Protein AF-A0A849RHA5-F1 (afdb_monomer_lite)

Secondary structure (DSSP, 8-state):
--HHHHHHHHT--TTS-GGGG--HHHHHHHHHHHHHHHHHHHHTT--SHHHHHHHHHHHHHHHHHHHHHHHSS-GGGSPPPPPHHHHHHHHHHHHHHHHHHHS-------------

Radius of gyration: 25.56 Å; chains: 1; bounding box: 76×35×69 Å

Foldseek 3Di:
DDLVVLCVVLVHDPVDRQVQFADPVLVVLVVQLVVVLVVVCVVVVQDDDVSSVVSSVVSNVVSQVVCCVPVVAGSSRDHTHDGNVVVVVVVVVVVVVVVVVVPPDDPPPPPDDDDD

pLDDT: mean 84.99, std 14.3, range [38.03, 96.81]

Sequence (116 aa):
MSLKSLQDYKGANSSKTLYDFMGITELAANTFRVTQTAERMKKNDVKGINQSATTAKEVGKEVRDIMLRSSGVAPEDLPLEGDISSVKKLIKSANKEMKKLDSPKKKISKSKKSEL

Structure (mmCIF, N/CA/C/O backbone):
data_AF-A0A849RHA5-F1
#
_entry.id   AF-A0A849RHA5-F1
#
loop_
_atom_site.group_PDB
_atom_site.id
_atom_site.type_symbol
_atom_site.label_atom_id
_atom_site.label_alt_id
_atom_site.label_comp_id
_atom_site.label_asym_id
_atom_site.label_e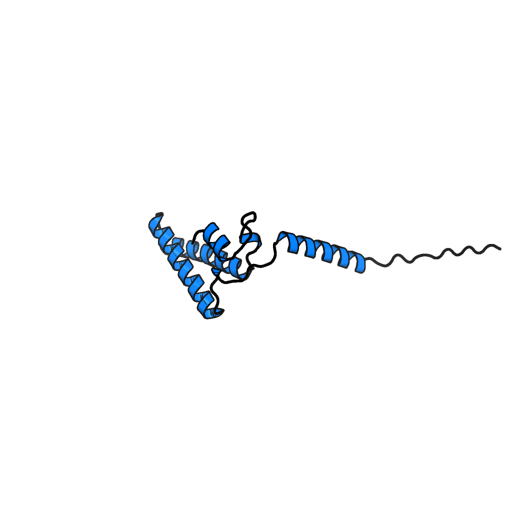ntity_id
_atom_site.label_seq_id
_atom_site.pdbx_PDB_ins_code
_atom_site.Cartn_x
_atom_site.Cartn_y
_atom_site.Cartn_z
_atom_site.occupancy
_atom_site.B_iso_or_equiv
_atom_site.auth_seq_id
_atom_site.auth_comp_id
_atom_site.auth_asym_id
_atom_site.auth_atom_id
_atom_site.pdbx_PDB_model_num
ATOM 1 N N . MET A 1 1 ? -6.457 -12.038 3.087 1.00 72.19 1 MET A N 1
ATOM 2 C CA . MET A 1 1 ? -5.491 -12.924 2.407 1.00 72.19 1 MET A CA 1
ATOM 3 C C . MET A 1 1 ? -4.117 -12.675 3.015 1.00 72.19 1 MET A C 1
ATOM 5 O O . MET A 1 1 ? -3.837 -11.524 3.332 1.00 72.19 1 MET A O 1
ATOM 9 N N . SER A 1 2 ? -3.308 -13.711 3.259 1.00 83.69 2 SER A N 1
ATOM 10 C CA . SER A 1 2 ? -1.920 -13.517 3.714 1.00 83.69 2 SER A CA 1
ATOM 11 C C . SER A 1 2 ? -1.030 -13.086 2.540 1.00 83.69 2 SER A C 1
ATOM 13 O O . SER A 1 2 ? -1.404 -13.311 1.390 1.00 83.69 2 SER A O 1
ATOM 15 N N . LEU A 1 3 ? 0.144 -12.501 2.810 1.00 82.50 3 LEU A N 1
ATOM 16 C CA . LEU A 1 3 ? 1.093 -12.114 1.754 1.00 82.50 3 LEU A CA 1
ATOM 17 C C . LEU A 1 3 ? 1.516 -13.334 0.923 1.00 82.50 3 LEU A C 1
ATOM 19 O O . LEU A 1 3 ? 1.489 -13.278 -0.299 1.00 82.50 3 LEU A O 1
ATOM 23 N N . LYS A 1 4 ? 1.801 -14.465 1.581 1.00 83.56 4 LYS A N 1
ATOM 24 C CA . LYS A 1 4 ? 2.162 -15.718 0.907 1.00 83.56 4 LYS A CA 1
ATOM 25 C C . LYS A 1 4 ? 1.029 -16.232 0.015 1.00 83.56 4 LYS A C 1
ATOM 27 O O . LYS A 1 4 ? 1.255 -16.531 -1.145 1.00 83.56 4 LYS A O 1
ATOM 32 N N . SER A 1 5 ? -0.207 -16.211 0.515 1.00 85.94 5 SER A N 1
ATOM 33 C CA . SER A 1 5 ? -1.378 -16.591 -0.285 1.00 85.94 5 SER A CA 1
ATOM 34 C C . SER A 1 5 ? -1.580 -15.674 -1.497 1.00 85.94 5 SER A C 1
ATOM 36 O O . SER A 1 5 ? -1.977 -16.147 -2.553 1.00 85.94 5 SER A O 1
ATOM 38 N N . LEU A 1 6 ? -1.314 -14.370 -1.359 1.00 84.62 6 LEU A N 1
ATOM 39 C CA . LEU A 1 6 ? -1.392 -13.421 -2.474 1.00 84.62 6 LEU A CA 1
ATOM 40 C C . LEU A 1 6 ? -0.277 -13.665 -3.501 1.00 84.62 6 LEU A C 1
ATOM 42 O O . LEU A 1 6 ? -0.508 -13.553 -4.700 1.00 84.62 6 LEU A O 1
ATOM 46 N N . GLN A 1 7 ? 0.918 -14.020 -3.031 1.00 84.94 7 GLN A N 1
ATOM 47 C CA . GLN A 1 7 ? 2.051 -14.381 -3.878 1.00 84.94 7 GLN A CA 1
ATOM 48 C C . GLN A 1 7 ? 1.745 -15.627 -4.717 1.00 84.94 7 GLN A C 1
ATOM 50 O O . GLN A 1 7 ? 1.978 -15.610 -5.924 1.00 84.94 7 GLN A O 1
ATOM 55 N N . ASP A 1 8 ? 1.156 -16.651 -4.093 1.00 85.31 8 ASP A N 1
ATOM 56 C CA . ASP A 1 8 ? 0.725 -17.879 -4.767 1.00 85.31 8 ASP A CA 1
ATOM 57 C C . ASP A 1 8 ? -0.405 -17.595 -5.771 1.00 85.31 8 ASP A C 1
ATOM 59 O O . ASP A 1 8 ? -0.357 -18.063 -6.906 1.00 85.31 8 ASP A O 1
ATOM 63 N 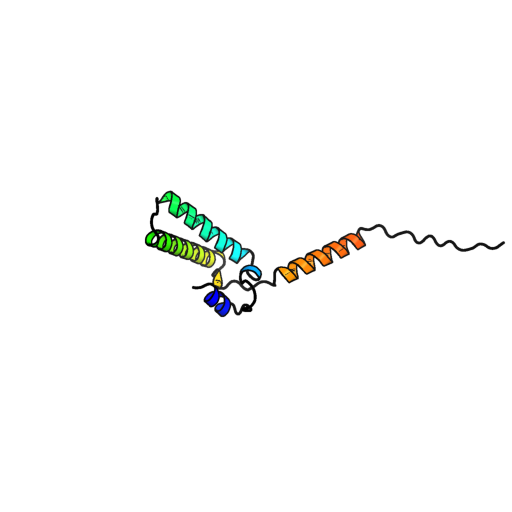N . TYR A 1 9 ? -1.384 -16.766 -5.391 1.00 85.50 9 TYR A N 1
ATOM 64 C CA . TYR A 1 9 ? -2.490 -16.358 -6.266 1.00 85.50 9 TYR A CA 1
ATOM 65 C C . TYR A 1 9 ? -2.009 -15.613 -7.517 1.00 85.50 9 TYR A C 1
ATOM 67 O O . TYR A 1 9 ? -2.475 -15.891 -8.618 1.00 85.50 9 TYR A O 1
ATOM 75 N N . LYS A 1 10 ? -1.045 -14.697 -7.363 1.00 83.50 10 LYS A N 1
ATOM 76 C CA . LYS A 1 10 ? -0.470 -13.938 -8.483 1.00 83.50 10 LYS A CA 1
ATOM 77 C C . LYS A 1 10 ? 0.580 -14.725 -9.282 1.00 83.50 10 LYS A C 1
ATOM 79 O O . LYS A 1 10 ? 1.053 -14.228 -10.300 1.00 83.50 10 LYS A O 1
ATOM 84 N N . GLY A 1 11 ? 0.983 -15.918 -8.834 1.00 81.56 11 GLY A N 1
ATOM 85 C CA . GLY A 1 11 ? 2.037 -16.709 -9.479 1.00 81.56 11 GLY A CA 1
ATOM 86 C C . GLY A 1 11 ? 3.430 -16.064 -9.412 1.00 81.56 11 GLY A C 1
ATOM 87 O O . GLY A 1 11 ? 4.275 -16.317 -10.271 1.00 81.56 11 GLY A O 1
ATOM 88 N N . ALA A 1 12 ? 3.684 -15.208 -8.416 1.00 78.62 12 ALA A N 1
ATOM 89 C CA . ALA A 1 12 ? 4.976 -14.547 -8.242 1.00 78.62 12 ALA A CA 1
ATOM 90 C C . ALA A 1 12 ? 6.022 -15.512 -7.656 1.00 78.62 12 ALA A C 1
ATOM 92 O O . ALA A 1 12 ? 5.730 -16.312 -6.769 1.00 78.62 12 ALA A O 1
ATOM 93 N N . ASN A 1 13 ? 7.277 -15.404 -8.105 1.00 75.75 13 ASN A N 1
ATOM 94 C CA . ASN A 1 13 ? 8.368 -16.249 -7.614 1.00 75.75 13 ASN A CA 1
ATOM 95 C C . ASN A 1 13 ? 8.551 -16.089 -6.090 1.00 75.75 13 ASN A C 1
ATOM 97 O O . ASN A 1 13 ? 8.771 -14.980 -5.599 1.00 75.75 13 ASN A O 1
ATOM 101 N N . SER A 1 14 ? 8.500 -17.205 -5.355 1.00 65.69 14 SER A N 1
ATOM 102 C CA . SER A 1 14 ? 8.541 -17.267 -3.887 1.00 65.69 14 SER A CA 1
ATOM 103 C C . SER A 1 14 ? 9.822 -16.717 -3.250 1.00 65.69 14 SER A C 1
ATOM 105 O O . SER A 1 14 ? 9.822 -16.393 -2.065 1.00 65.69 14 SER A O 1
ATOM 107 N N . SER A 1 15 ? 10.924 -16.636 -4.002 1.00 71.19 15 SER A N 1
ATOM 108 C CA . SER A 1 15 ? 12.238 -16.241 -3.470 1.00 71.19 15 SER A CA 1
ATOM 109 C C . SER A 1 15 ? 12.462 -14.728 -3.394 1.00 71.19 15 SER A C 1
ATOM 111 O O . SER A 1 15 ? 13.488 -14.297 -2.870 1.00 71.19 15 SER A O 1
ATOM 113 N N . LYS A 1 16 ? 11.548 -13.918 -3.936 1.00 75.62 16 LYS A N 1
ATOM 114 C CA . LYS A 1 16 ? 11.658 -12.454 -3.972 1.00 75.62 16 LYS A CA 1
ATOM 115 C C . LYS A 1 16 ? 10.434 -11.799 -3.336 1.00 75.62 16 LYS A C 1
ATOM 117 O O . LYS A 1 16 ? 9.370 -12.408 -3.232 1.00 75.62 16 LYS A O 1
ATOM 122 N N . THR A 1 17 ? 10.599 -10.559 -2.887 1.00 83.38 17 THR A N 1
ATOM 123 C CA . THR A 1 17 ? 9.530 -9.799 -2.235 1.00 83.38 17 THR A CA 1
ATOM 124 C C . THR A 1 17 ? 8.450 -9.457 -3.256 1.00 83.38 17 THR A C 1
ATOM 126 O O . THR A 1 17 ? 8.751 -8.869 -4.287 1.00 83.38 17 THR A O 1
ATOM 129 N N . LEU A 1 18 ? 7.182 -9.773 -2.970 1.00 84.00 18 LEU A N 1
ATOM 130 C CA . LEU A 1 18 ? 6.069 -9.491 -3.889 1.00 84.00 18 LEU A CA 1
ATOM 131 C C . LEU A 1 18 ? 5.993 -8.005 -4.286 1.00 84.00 18 LEU A C 1
ATOM 133 O O . LEU A 1 18 ? 5.725 -7.695 -5.440 1.00 84.00 18 LEU A O 1
ATOM 137 N N . TYR A 1 19 ? 6.300 -7.101 -3.350 1.00 84.81 19 TYR A N 1
ATOM 138 C CA . TYR A 1 19 ? 6.338 -5.654 -3.583 1.00 84.81 19 TYR A CA 1
ATOM 139 C C . TYR A 1 19 ? 7.304 -5.225 -4.702 1.00 84.81 19 TYR A C 1
ATOM 141 O O . TYR A 1 19 ? 7.059 -4.199 -5.324 1.00 84.81 19 TYR A O 1
ATOM 149 N N . ASP A 1 20 ? 8.347 -6.010 -5.000 1.00 85.06 20 ASP A N 1
ATOM 150 C CA . ASP A 1 20 ? 9.311 -5.722 -6.077 1.00 85.06 20 ASP A CA 1
ATOM 151 C C . ASP A 1 20 ? 8.750 -6.003 -7.486 1.00 85.06 20 ASP A C 1
ATOM 153 O O . ASP A 1 20 ? 9.392 -5.663 -8.482 1.00 85.06 20 ASP A O 1
ATOM 157 N N . PHE A 1 21 ? 7.571 -6.632 -7.559 1.00 85.38 21 PHE A N 1
ATOM 158 C CA . PHE A 1 21 ? 6.828 -6.951 -8.783 1.00 85.38 21 PHE A CA 1
ATOM 159 C C . PHE A 1 21 ? 5.446 -6.288 -8.826 1.00 85.38 21 PHE A C 1
ATOM 161 O O . PHE A 1 21 ? 4.699 -6.486 -9.781 1.00 85.38 21 PHE A O 1
ATOM 168 N N . MET A 1 22 ? 5.055 -5.552 -7.784 1.00 87.81 22 MET A N 1
ATOM 169 C CA . MET A 1 22 ? 3.773 -4.851 -7.772 1.00 87.81 22 MET A CA 1
ATOM 170 C C . MET A 1 22 ? 3.865 -3.590 -8.623 1.00 87.81 22 MET A C 1
ATOM 172 O O . MET A 1 22 ? 4.812 -2.813 -8.496 1.00 87.81 22 MET A O 1
ATOM 176 N N . GLY A 1 23 ? 2.842 -3.355 -9.440 1.00 88.44 23 GLY A N 1
ATOM 177 C CA . GLY A 1 23 ? 2.736 -2.114 -10.193 1.00 88.44 23 GLY A CA 1
ATOM 178 C C . GLY A 1 23 ? 2.427 -0.904 -9.315 1.00 88.44 23 GLY A C 1
ATOM 179 O O . GLY A 1 23 ? 1.933 -1.023 -8.188 1.00 88.44 23 GLY A O 1
ATOM 180 N N . ILE A 1 24 ? 2.669 0.292 -9.857 1.00 90.25 24 ILE A N 1
ATOM 181 C CA . ILE A 1 24 ? 2.475 1.567 -9.139 1.00 90.25 24 ILE A CA 1
ATOM 182 C C . ILE A 1 24 ? 1.038 1.694 -8.618 1.00 90.25 24 ILE A C 1
ATOM 184 O O . ILE A 1 24 ? 0.826 2.148 -7.496 1.00 90.25 24 ILE A O 1
ATOM 188 N N . THR A 1 25 ? 0.050 1.247 -9.395 1.00 91.06 25 THR A N 1
ATOM 189 C CA . THR A 1 25 ? -1.368 1.292 -9.012 1.00 91.06 25 THR A CA 1
ATOM 190 C C . THR A 1 25 ? -1.675 0.410 -7.800 1.00 91.06 25 THR A C 1
ATOM 192 O O . THR A 1 25 ? -2.393 0.839 -6.898 1.00 91.06 25 THR A O 1
ATOM 195 N N . GLU A 1 26 ? -1.109 -0.799 -7.731 1.00 91.06 26 GLU A N 1
ATOM 196 C CA . GLU A 1 26 ? -1.295 -1.704 -6.588 1.00 91.06 26 GLU A CA 1
ATOM 197 C C . GLU A 1 26 ? -0.629 -1.132 -5.329 1.00 91.06 26 GLU A C 1
ATOM 199 O O . GLU A 1 26 ? -1.224 -1.107 -4.248 1.00 91.06 26 GLU A O 1
ATOM 204 N N . LEU A 1 27 ? 0.584 -0.591 -5.480 1.00 91.88 27 LEU A N 1
ATOM 205 C CA . LEU A 1 27 ? 1.318 0.060 -4.394 1.00 91.88 27 LEU A CA 1
ATOM 206 C C . LEU A 1 27 ? 0.605 1.320 -3.887 1.00 91.88 27 LEU A C 1
ATOM 208 O O . LEU A 1 27 ? 0.531 1.544 -2.673 1.00 91.88 27 LEU A O 1
ATOM 212 N N . ALA A 1 28 ? 0.044 2.124 -4.791 1.00 93.12 28 ALA A N 1
ATOM 213 C CA . ALA A 1 28 ? -0.747 3.299 -4.452 1.00 93.12 28 ALA A CA 1
ATOM 214 C C . ALA A 1 28 ? -2.015 2.904 -3.688 1.00 93.12 28 ALA A C 1
ATOM 216 O O . ALA A 1 28 ? -2.303 3.491 -2.648 1.00 93.12 28 ALA A O 1
ATOM 217 N N . ALA A 1 29 ? -2.722 1.862 -4.133 1.00 93.25 29 ALA A N 1
ATOM 218 C CA . ALA A 1 29 ? -3.889 1.336 -3.430 1.00 93.25 29 ALA A CA 1
ATOM 219 C C . ALA A 1 29 ? -3.537 0.816 -2.027 1.00 93.25 29 ALA A C 1
ATOM 221 O O . ALA A 1 29 ? -4.251 1.094 -1.061 1.00 93.25 29 ALA A O 1
ATOM 222 N N . ASN A 1 30 ? -2.411 0.106 -1.887 1.00 92.25 30 ASN A N 1
ATOM 223 C CA . ASN A 1 30 ? -1.927 -0.359 -0.588 1.00 92.25 30 ASN A CA 1
ATOM 224 C C . ASN A 1 30 ? -1.610 0.817 0.348 1.00 92.25 30 ASN A C 1
ATOM 226 O O . ASN A 1 30 ? -2.070 0.843 1.490 1.00 92.25 30 ASN A O 1
ATOM 230 N N . THR A 1 31 ? -0.876 1.812 -0.153 1.00 94.69 31 THR A N 1
ATOM 231 C CA . THR A 1 31 ? -0.524 3.020 0.603 1.00 94.69 31 THR A CA 1
ATOM 232 C C . THR A 1 31 ? -1.779 3.769 1.029 1.00 94.69 31 THR A C 1
ATOM 234 O O . THR A 1 31 ? -1.942 4.069 2.208 1.00 94.69 31 THR A O 1
ATOM 237 N N . PHE A 1 32 ? -2.710 3.981 0.100 1.00 95.38 32 PHE A N 1
ATOM 238 C CA . PHE A 1 32 ? -3.970 4.665 0.355 1.00 95.38 32 PHE A CA 1
ATOM 239 C C . PHE A 1 32 ? -4.808 3.952 1.421 1.00 95.38 32 PHE A C 1
ATOM 241 O O . PHE A 1 32 ? -5.301 4.579 2.355 1.00 95.38 32 PHE A O 1
ATOM 248 N N . ARG A 1 33 ? -4.917 2.621 1.359 1.00 95.38 33 ARG A N 1
ATOM 249 C CA . ARG A 1 33 ? -5.584 1.838 2.408 1.00 95.38 33 ARG A CA 1
ATOM 250 C C . ARG A 1 33 ? -4.953 2.078 3.781 1.00 95.38 33 ARG A C 1
ATOM 252 O O . ARG A 1 33 ? -5.680 2.257 4.757 1.00 95.38 33 ARG A O 1
ATOM 259 N N . VAL A 1 34 ? -3.622 2.060 3.876 1.00 95.56 34 VAL A N 1
ATOM 260 C CA . VAL A 1 34 ? -2.903 2.260 5.146 1.00 95.56 34 VAL A CA 1
ATOM 261 C C . VAL A 1 34 ? -3.128 3.672 5.684 1.00 95.56 34 VAL A C 1
ATOM 263 O O . VAL A 1 34 ? -3.474 3.823 6.856 1.00 95.56 34 VAL A O 1
ATOM 266 N N . THR A 1 35 ? -3.004 4.696 4.838 1.00 96.81 35 THR A N 1
ATOM 267 C CA . THR A 1 35 ? -3.209 6.090 5.252 1.00 96.81 35 THR A CA 1
ATOM 268 C C . THR A 1 35 ? -4.647 6.331 5.695 1.00 96.81 35 THR A C 1
ATOM 270 O O . THR A 1 35 ? -4.866 6.869 6.777 1.00 96.81 35 THR A O 1
ATOM 273 N N . GLN A 1 36 ? -5.636 5.849 4.936 1.00 96.44 36 GLN A N 1
ATOM 274 C CA . GLN A 1 36 ? -7.046 6.009 5.295 1.00 96.44 36 GLN A CA 1
ATOM 275 C C . GLN A 1 36 ? -7.422 5.235 6.560 1.00 96.44 36 GLN A C 1
ATOM 277 O O . GLN A 1 36 ? -8.240 5.710 7.345 1.00 96.44 36 GLN A O 1
ATOM 282 N N . THR A 1 37 ? -6.804 4.075 6.801 1.00 96.44 37 THR A N 1
ATOM 283 C CA . THR A 1 37 ? -6.989 3.335 8.057 1.00 96.44 37 THR A CA 1
ATOM 284 C C . THR A 1 37 ? -6.477 4.153 9.238 1.00 96.44 37 THR A C 1
ATOM 286 O O . THR A 1 37 ? -7.201 4.316 10.217 1.00 96.44 37 THR A O 1
ATOM 289 N N . ALA A 1 38 ? -5.272 4.722 9.135 1.00 95.25 38 ALA A N 1
ATOM 290 C CA . ALA A 1 38 ? -4.696 5.548 10.193 1.00 95.25 38 ALA A CA 1
ATOM 291 C C . ALA A 1 38 ? -5.552 6.792 10.482 1.00 95.25 38 ALA A C 1
ATOM 293 O O . ALA A 1 38 ? -5.841 7.087 11.641 1.00 95.25 38 ALA A O 1
ATOM 294 N N . GLU A 1 39 ? -6.008 7.489 9.442 1.00 96.50 39 GLU A N 1
ATOM 295 C CA . GLU A 1 39 ? -6.874 8.662 9.592 1.00 96.50 39 GLU A CA 1
ATOM 296 C C . GLU A 1 39 ? -8.235 8.301 10.202 1.00 96.50 39 GLU A C 1
ATOM 298 O O . GLU A 1 39 ? -8.726 9.000 11.091 1.00 96.50 39 GLU A O 1
ATOM 303 N N . ARG A 1 40 ? -8.826 7.164 9.815 1.00 95.75 40 ARG A N 1
ATOM 304 C CA . ARG A 1 40 ? -10.098 6.699 10.388 1.00 95.75 40 ARG A CA 1
ATOM 305 C C . ARG A 1 40 ? -9.962 6.284 11.848 1.00 95.75 40 ARG A C 1
ATOM 307 O O . ARG A 1 40 ? -10.838 6.602 12.648 1.00 95.75 40 ARG A O 1
ATOM 314 N N . MET A 1 41 ? -8.856 5.631 12.205 1.00 95.69 41 MET A N 1
ATOM 315 C CA . MET A 1 41 ? -8.563 5.275 13.594 1.00 95.69 41 MET A CA 1
ATOM 316 C C . MET A 1 41 ? -8.420 6.517 14.476 1.00 95.69 41 MET A C 1
ATOM 318 O O . MET A 1 41 ? -9.008 6.554 15.553 1.00 95.69 41 MET A O 1
ATOM 322 N N . LYS A 1 42 ? -7.708 7.550 14.002 1.00 95.12 42 LYS A N 1
ATOM 323 C CA . LYS A 1 42 ? -7.588 8.833 14.712 1.00 95.12 42 LYS A CA 1
ATOM 324 C C . LYS A 1 42 ? -8.940 9.530 14.866 1.00 95.12 42 LYS A C 1
ATOM 326 O O . LYS A 1 42 ? -9.268 9.982 15.956 1.00 95.12 42 LYS A O 1
ATOM 331 N N . LYS A 1 43 ? -9.729 9.609 13.787 1.00 95.69 43 LYS A N 1
ATOM 332 C CA . LYS A 1 43 ? -11.026 10.304 13.779 1.00 95.69 43 LYS A CA 1
ATOM 333 C C . LYS A 1 43 ? -12.036 9.685 14.748 1.00 95.69 43 LYS A C 1
ATOM 335 O O . LYS A 1 43 ? -12.796 10.414 15.375 1.00 95.69 43 LYS A O 1
ATOM 340 N N . ASN A 1 44 ? -12.052 8.359 14.847 1.00 92.62 44 ASN A N 1
ATOM 341 C CA . ASN A 1 44 ? -13.043 7.624 15.629 1.00 92.62 44 ASN A CA 1
ATOM 342 C C . ASN A 1 44 ? -12.518 7.190 17.015 1.00 92.62 44 ASN A C 1
ATOM 344 O O . ASN A 1 44 ? -13.182 6.394 17.671 1.00 92.62 44 ASN A O 1
ATOM 348 N N . ASP A 1 45 ? -11.339 7.673 17.435 1.00 93.12 45 ASP A N 1
ATOM 349 C CA . ASP A 1 45 ? -10.640 7.271 18.673 1.00 93.12 45 ASP A CA 1
ATOM 350 C C . ASP A 1 45 ? -10.601 5.742 18.869 1.00 93.12 45 ASP A C 1
ATOM 352 O O . ASP A 1 45 ? -10.848 5.205 19.950 1.00 93.12 45 ASP A O 1
ATOM 356 N N . VAL A 1 46 ? -10.328 5.018 17.778 1.00 90.56 46 VAL A N 1
ATOM 357 C CA . VAL A 1 46 ? -10.359 3.552 17.760 1.00 90.56 46 VAL A CA 1
ATOM 358 C C . VAL A 1 46 ? -9.236 3.009 18.636 1.00 90.56 46 VAL A C 1
ATOM 360 O O . VAL A 1 46 ? -8.057 3.250 18.369 1.00 90.56 46 VAL A O 1
ATOM 363 N N . LYS A 1 47 ? -9.595 2.226 19.658 1.00 91.44 47 LYS A N 1
ATOM 364 C CA . LYS A 1 47 ? -8.648 1.652 20.621 1.00 91.44 47 LYS A CA 1
ATOM 365 C C . LYS A 1 47 ? -8.774 0.134 20.686 1.00 91.44 47 LYS A C 1
ATOM 367 O O . LYS A 1 47 ? -9.855 -0.444 20.616 1.00 91.44 47 LYS A O 1
ATOM 372 N N . GLY A 1 48 ? -7.631 -0.521 20.860 1.00 94.25 48 GLY A N 1
ATOM 373 C CA . GLY A 1 48 ? -7.542 -1.974 20.968 1.00 94.25 48 GLY A CA 1
ATOM 374 C C . GLY A 1 48 ? -7.456 -2.700 19.622 1.00 94.25 48 GLY A C 1
ATOM 375 O O . GLY A 1 48 ? -7.838 -2.197 18.562 1.00 94.25 48 GLY A O 1
ATOM 376 N N . ILE A 1 49 ? -6.925 -3.921 19.680 1.00 93.31 49 ILE A N 1
ATOM 377 C CA . ILE A 1 49 ? -6.553 -4.721 18.503 1.00 93.31 49 ILE A CA 1
ATOM 378 C C . ILE A 1 49 ? -7.782 -5.074 17.655 1.00 93.31 49 ILE A C 1
ATOM 380 O O . ILE A 1 49 ? -7.752 -4.907 16.439 1.00 93.31 49 ILE A O 1
ATOM 384 N N . ASN A 1 50 ? -8.880 -5.498 18.289 1.00 94.88 50 ASN A N 1
ATOM 385 C CA . ASN A 1 50 ? -10.083 -5.946 17.581 1.00 94.88 50 ASN A CA 1
ATOM 386 C C . ASN A 1 50 ? -10.727 -4.824 16.757 1.00 94.88 50 ASN A C 1
ATOM 388 O O . ASN A 1 50 ? -11.016 -5.016 15.579 1.00 94.88 50 ASN A O 1
ATOM 392 N N . GLN A 1 51 ? -10.910 -3.639 17.343 1.00 93.62 51 GLN A N 1
ATOM 393 C CA . GLN A 1 51 ? -11.516 -2.514 16.627 1.00 93.62 51 GLN A CA 1
ATOM 394 C C . GLN A 1 51 ? -10.598 -1.982 15.518 1.00 93.62 51 GLN A C 1
ATOM 396 O O . GLN A 1 51 ? -11.070 -1.632 14.435 1.00 93.62 51 GLN A O 1
ATOM 401 N N . SER A 1 52 ? -9.282 -1.981 15.757 1.00 94.25 52 SER A N 1
ATOM 402 C CA . SER A 1 52 ? -8.278 -1.603 14.754 1.00 94.25 52 SER A CA 1
ATOM 403 C C . SER A 1 52 ? -8.307 -2.553 13.554 1.00 94.25 52 SER A C 1
ATOM 405 O O . SER A 1 52 ? -8.310 -2.113 12.406 1.00 94.25 52 SER A O 1
ATOM 407 N N . ALA A 1 53 ? -8.398 -3.862 13.814 1.00 93.81 53 ALA A N 1
ATOM 408 C CA . ALA A 1 53 ? -8.501 -4.884 12.779 1.00 93.81 53 ALA A CA 1
ATOM 409 C C . ALA A 1 53 ? -9.797 -4.747 11.963 1.00 93.81 53 ALA A C 1
ATOM 411 O O . ALA A 1 53 ? -9.758 -4.832 10.734 1.00 93.81 53 ALA A O 1
ATOM 412 N N . THR A 1 54 ? -10.931 -4.483 12.622 1.00 95.69 54 THR A N 1
ATOM 413 C CA . THR A 1 54 ? -12.209 -4.217 11.944 1.00 95.69 54 THR A CA 1
ATOM 414 C C . THR A 1 54 ? -12.123 -2.973 11.062 1.00 95.69 54 THR A C 1
ATOM 416 O O . THR A 1 54 ? -12.432 -3.053 9.876 1.00 95.69 54 THR A O 1
ATOM 419 N N . THR A 1 55 ? -11.603 -1.863 11.593 1.00 95.44 55 THR A N 1
ATOM 420 C CA . THR A 1 55 ? -11.432 -0.605 10.843 1.00 95.44 55 THR A CA 1
ATOM 421 C C . THR A 1 55 ? -10.550 -0.806 9.607 1.00 95.44 55 THR A C 1
ATOM 423 O O . THR A 1 55 ? -10.904 -0.380 8.508 1.00 95.44 55 THR A O 1
ATOM 426 N N . ALA A 1 56 ? -9.423 -1.511 9.752 1.00 94.62 56 ALA A N 1
ATOM 427 C CA . ALA A 1 56 ? -8.527 -1.816 8.637 1.00 94.62 56 ALA A CA 1
ATOM 428 C C . ALA A 1 56 ? -9.200 -2.691 7.564 1.00 94.62 56 ALA A C 1
ATOM 430 O O . ALA A 1 56 ? -8.988 -2.490 6.365 1.00 94.62 56 ALA A O 1
ATOM 431 N N . LYS A 1 57 ? -10.027 -3.660 7.979 1.00 95.12 57 LYS A N 1
ATOM 432 C CA . LYS A 1 57 ? -10.788 -4.527 7.069 1.00 95.12 57 LYS A CA 1
ATOM 433 C C . LYS A 1 57 ? -11.841 -3.738 6.290 1.00 95.12 57 LYS A C 1
ATOM 435 O O . LYS A 1 57 ? -11.980 -3.953 5.088 1.00 95.12 57 LYS A O 1
ATOM 440 N N . GLU A 1 58 ? -12.561 -2.840 6.956 1.00 96.06 58 GLU A N 1
ATOM 441 C CA . GLU A 1 58 ? -13.572 -1.977 6.337 1.00 96.06 58 GLU A CA 1
ATOM 442 C C . GLU A 1 58 ? -12.952 -1.042 5.302 1.00 96.06 58 GLU A C 1
ATOM 444 O O . GLU A 1 58 ? -13.368 -1.055 4.146 1.00 96.06 58 GLU A O 1
ATOM 449 N N . VAL A 1 59 ? -11.891 -0.319 5.672 1.00 96.12 59 VAL A N 1
ATOM 450 C CA . VAL A 1 59 ? -11.162 0.547 4.734 1.00 96.12 59 VAL A CA 1
ATOM 451 C C . VAL A 1 59 ? -10.593 -0.268 3.572 1.00 96.12 59 VAL A C 1
ATOM 453 O O . VAL A 1 59 ? -10.695 0.139 2.420 1.00 96.12 59 VAL A O 1
ATOM 456 N N . GLY A 1 60 ? -10.043 -1.456 3.837 1.00 94.81 60 GLY A N 1
ATOM 457 C CA . GLY A 1 60 ? -9.574 -2.355 2.782 1.00 94.81 60 GLY A CA 1
ATOM 458 C C . GLY A 1 60 ? -10.672 -2.753 1.790 1.00 94.81 60 GLY A C 1
ATOM 459 O O . GLY A 1 60 ? -10.417 -2.784 0.586 1.00 94.81 60 GLY A O 1
ATOM 460 N N . LYS A 1 61 ? -11.891 -3.015 2.277 1.00 95.94 61 LYS A N 1
ATOM 461 C CA . LYS A 1 61 ? -13.056 -3.294 1.429 1.00 95.94 61 LYS A CA 1
ATOM 462 C C . LYS A 1 61 ? -13.457 -2.064 0.613 1.00 95.94 61 LYS A C 1
ATOM 464 O O . LYS A 1 61 ? -13.650 -2.185 -0.589 1.00 95.94 61 LYS A O 1
ATOM 469 N N . GLU A 1 62 ? -13.512 -0.886 1.230 1.00 96.31 62 GLU A N 1
ATOM 470 C CA . GLU A 1 62 ? -13.838 0.363 0.531 1.00 96.31 62 GLU A CA 1
ATOM 471 C C . GLU A 1 62 ? -12.852 0.651 -0.610 1.00 96.31 62 GLU A C 1
ATOM 473 O O . GLU A 1 62 ? -13.276 0.974 -1.718 1.00 96.31 62 GLU A O 1
ATOM 478 N N . VAL A 1 63 ? -11.545 0.482 -0.373 1.00 94.94 63 VAL A N 1
ATOM 479 C CA . VAL A 1 63 ? -10.514 0.670 -1.408 1.00 94.94 63 VAL A CA 1
ATOM 480 C C . VAL A 1 63 ? -10.702 -0.314 -2.563 1.00 94.94 63 VAL A C 1
ATOM 482 O O . VAL A 1 63 ? -10.664 0.099 -3.722 1.00 94.94 63 VAL A O 1
ATOM 485 N N . ARG A 1 64 ? -10.968 -1.592 -2.264 1.00 95.12 64 ARG A N 1
ATOM 486 C CA . ARG A 1 64 ? -11.286 -2.602 -3.285 1.00 95.12 64 ARG A CA 1
ATOM 487 C C . ARG A 1 64 ? -12.505 -2.191 -4.111 1.00 95.12 64 ARG A C 1
ATOM 489 O O . ARG A 1 64 ? -12.448 -2.221 -5.337 1.00 95.12 64 ARG A O 1
ATOM 496 N N . ASP A 1 65 ? -13.585 -1.787 -3.449 1.00 96.38 65 ASP A N 1
ATOM 497 C CA . ASP A 1 65 ? -14.833 -1.411 -4.110 1.00 96.38 65 ASP A CA 1
ATOM 498 C C . ASP A 1 65 ? -14.649 -0.160 -4.985 1.00 96.38 65 ASP A C 1
ATOM 500 O O . ASP A 1 65 ? -15.221 -0.074 -6.069 1.00 96.38 65 ASP A O 1
ATOM 504 N N . ILE A 1 66 ? -13.828 0.805 -4.554 1.00 95.44 66 ILE A N 1
ATOM 505 C CA . ILE A 1 66 ? -13.479 1.987 -5.357 1.00 95.44 66 ILE A CA 1
ATOM 506 C C . ILE A 1 66 ? -12.730 1.580 -6.627 1.00 95.44 66 ILE A C 1
ATOM 508 O O . ILE A 1 66 ? -13.075 2.061 -7.705 1.00 95.44 66 ILE A O 1
ATOM 512 N N . MET A 1 67 ? -11.735 0.697 -6.524 1.00 94.62 67 MET A N 1
ATOM 513 C CA . MET A 1 67 ? -10.983 0.231 -7.693 1.00 94.62 67 MET A CA 1
ATOM 514 C C . MET A 1 67 ? -11.872 -0.544 -8.666 1.00 94.62 67 MET A C 1
ATOM 516 O O . MET A 1 67 ? -11.852 -0.268 -9.861 1.00 94.62 67 MET A O 1
ATOM 520 N N . LEU A 1 68 ? -12.740 -1.425 -8.164 1.00 95.19 68 LEU A N 1
ATOM 521 C CA . LEU A 1 68 ? -13.717 -2.124 -9.000 1.00 95.19 68 LEU A CA 1
ATOM 522 C C . LEU A 1 68 ? -14.671 -1.157 -9.711 1.00 95.19 68 LEU A C 1
ATOM 524 O O . LEU A 1 68 ? -14.925 -1.322 -10.899 1.00 95.19 68 LEU A O 1
ATOM 528 N N . ARG A 1 69 ? -15.168 -0.122 -9.023 1.00 95.75 69 ARG A N 1
ATOM 529 C CA . ARG A 1 69 ? -16.042 0.888 -9.645 1.00 95.75 69 ARG A CA 1
ATOM 530 C C . ARG A 1 69 ? -15.320 1.785 -10.651 1.00 95.75 69 ARG A C 1
ATOM 532 O O . ARG A 1 69 ? -15.944 2.214 -11.612 1.00 95.75 69 ARG A O 1
ATOM 539 N N . SER A 1 70 ? -14.053 2.114 -10.401 1.00 93.00 70 SER A N 1
ATOM 540 C CA . SER A 1 70 ? -13.293 3.080 -11.204 1.00 93.00 70 SER A CA 1
ATOM 541 C C . SER A 1 70 ? -12.613 2.428 -12.410 1.00 93.00 70 SER A C 1
ATOM 543 O O . SER A 1 70 ? -12.772 2.886 -13.536 1.00 93.00 70 SER A O 1
ATOM 545 N N . SER A 1 71 ? -11.872 1.342 -12.183 1.00 90.44 71 SER A N 1
ATOM 546 C CA . SER A 1 71 ? -11.061 0.666 -13.201 1.00 90.44 71 SER A CA 1
ATOM 547 C C . SER A 1 71 ? -11.574 -0.721 -13.587 1.00 90.44 71 SER A C 1
ATOM 549 O O . SER A 1 71 ? -11.001 -1.337 -14.478 1.00 90.44 71 SER A O 1
ATOM 551 N N . GLY A 1 72 ? -12.611 -1.247 -12.924 1.00 93.12 72 GLY A N 1
ATOM 552 C CA . GLY A 1 72 ? -13.155 -2.583 -13.212 1.00 93.12 72 GLY A CA 1
ATOM 553 C C . GLY A 1 72 ? -12.286 -3.749 -12.728 1.00 93.12 72 GLY A C 1
ATOM 554 O O . GLY A 1 72 ? -12.635 -4.902 -12.957 1.00 93.12 72 GLY A O 1
ATOM 555 N N . VAL A 1 73 ? -11.167 -3.469 -12.055 1.00 93.19 73 VAL A N 1
ATOM 556 C CA . VAL A 1 73 ? -10.160 -4.461 -11.644 1.00 93.19 73 VAL A CA 1
ATOM 557 C C . VAL A 1 73 ? -9.849 -4.278 -10.163 1.00 93.19 73 VAL A C 1
ATOM 559 O O . VAL A 1 73 ? -9.655 -3.151 -9.702 1.00 93.19 73 VAL A O 1
ATOM 562 N N . ALA A 1 74 ? -9.815 -5.377 -9.409 1.00 92.31 74 ALA A N 1
ATOM 563 C CA . ALA A 1 74 ? -9.454 -5.359 -7.996 1.00 92.31 74 ALA A CA 1
ATOM 564 C C . ALA A 1 74 ? -7.928 -5.205 -7.818 1.00 92.31 74 ALA A C 1
ATOM 566 O O . ALA A 1 74 ? -7.165 -5.613 -8.694 1.00 92.31 74 ALA A O 1
ATOM 567 N N . PRO A 1 75 ? -7.446 -4.658 -6.686 1.00 90.12 75 PRO A N 1
ATOM 568 C CA . PRO A 1 75 ? -6.009 -4.498 -6.446 1.00 90.12 75 PRO A CA 1
ATOM 569 C C . PRO A 1 75 ? -5.223 -5.814 -6.537 1.00 90.12 75 PRO A C 1
ATOM 571 O O . PRO A 1 75 ? -4.107 -5.835 -7.053 1.00 90.12 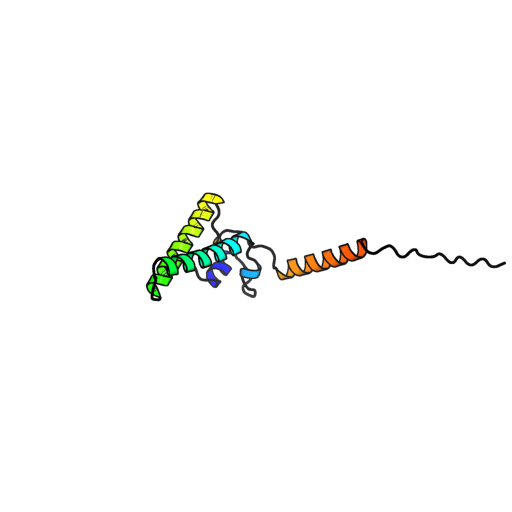75 PRO A O 1
ATOM 574 N N . GLU A 1 76 ? -5.799 -6.925 -6.080 1.00 88.56 76 GLU A N 1
ATOM 575 C CA . GLU A 1 76 ? -5.171 -8.245 -6.172 1.00 88.56 76 GLU A CA 1
ATOM 576 C C . GLU A 1 76 ? -5.123 -8.823 -7.594 1.00 88.56 76 GLU A C 1
ATOM 578 O O . GLU A 1 76 ? -4.271 -9.664 -7.861 1.00 88.56 76 GLU A O 1
ATOM 583 N N . ASP A 1 77 ? -5.977 -8.353 -8.503 1.00 90.38 77 ASP A N 1
ATOM 584 C CA . ASP A 1 77 ? -6.074 -8.855 -9.881 1.00 90.38 77 ASP A CA 1
ATOM 585 C C . ASP A 1 77 ? -5.236 -8.020 -10.860 1.00 90.38 77 ASP A C 1
ATOM 587 O O . ASP A 1 77 ? -5.164 -8.320 -12.052 1.00 90.38 77 ASP A O 1
ATOM 591 N N . LEU A 1 78 ? -4.573 -6.968 -10.365 1.00 89.25 78 LEU A N 1
ATOM 592 C CA . LEU A 1 78 ? -3.613 -6.215 -11.158 1.00 89.25 78 LEU A CA 1
ATOM 593 C C . LEU A 1 78 ? -2.447 -7.123 -11.590 1.00 89.25 78 LEU A C 1
ATOM 595 O O . LEU A 1 78 ? -1.932 -7.891 -10.760 1.00 89.25 78 LEU A O 1
ATOM 599 N N . PRO A 1 79 ? -2.016 -7.029 -12.863 1.00 88.56 79 PRO A N 1
ATOM 600 C CA . PRO A 1 79 ? -0.912 -7.826 -13.373 1.00 88.56 79 PRO A CA 1
ATOM 601 C C . PRO A 1 79 ? 0.382 -7.473 -12.641 1.00 88.56 79 PRO A C 1
ATOM 603 O O . PRO A 1 79 ? 0.615 -6.321 -12.272 1.00 88.56 79 PRO A O 1
ATOM 606 N N . LEU A 1 80 ? 1.237 -8.476 -12.459 1.00 86.25 80 LEU A N 1
ATOM 607 C CA . LEU A 1 80 ? 2.585 -8.259 -11.952 1.00 86.25 80 LEU A CA 1
ATOM 608 C C . LEU A 1 80 ? 3.413 -7.499 -12.991 1.00 86.25 80 LEU A C 1
ATOM 610 O O . LEU A 1 80 ? 3.401 -7.826 -14.180 1.00 86.25 80 LEU A O 1
ATOM 614 N N . GLU A 1 81 ? 4.158 -6.508 -12.525 1.00 86.31 81 GLU A N 1
ATOM 615 C CA . GLU A 1 81 ? 5.169 -5.820 -13.312 1.00 86.31 81 GLU A CA 1
ATO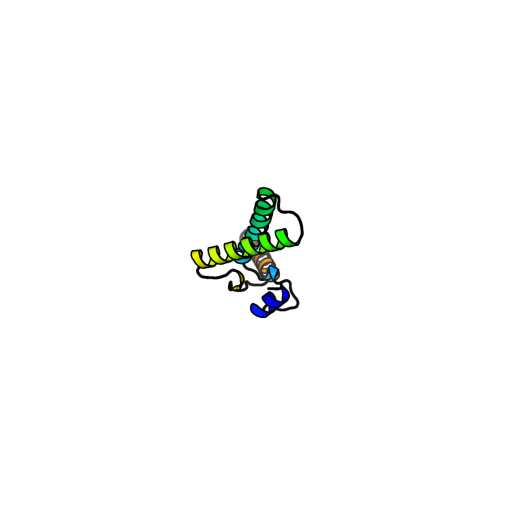M 616 C C . GLU A 1 81 ? 6.515 -6.563 -13.263 1.00 86.31 81 GLU A C 1
ATOM 618 O O . GLU A 1 81 ? 6.729 -7.521 -12.510 1.00 86.31 81 GLU A O 1
ATOM 623 N N . GLY A 1 82 ? 7.444 -6.130 -14.118 1.00 80.69 82 GLY A N 1
ATOM 624 C CA . GLY A 1 82 ? 8.804 -6.652 -14.126 1.00 80.69 82 GLY A CA 1
ATOM 625 C C . GLY A 1 82 ? 9.549 -6.329 -12.830 1.00 80.69 82 GLY A C 1
ATOM 626 O O . GLY A 1 82 ? 9.315 -5.308 -12.194 1.00 80.69 82 GLY A O 1
ATOM 627 N N . ASP A 1 83 ? 10.504 -7.188 -12.476 1.00 83.06 83 ASP A N 1
ATOM 628 C CA . ASP A 1 83 ? 11.354 -7.009 -11.297 1.00 83.06 83 ASP A CA 1
ATOM 629 C C . ASP A 1 83 ? 12.028 -5.623 -11.282 1.00 83.06 83 ASP A C 1
ATOM 631 O O . ASP A 1 83 ? 12.771 -5.269 -12.210 1.00 83.06 83 ASP A O 1
ATOM 635 N N . ILE A 1 84 ? 11.837 -4.876 -10.191 1.00 84.12 84 ILE A N 1
ATOM 636 C CA . ILE A 1 84 ? 12.427 -3.549 -9.964 1.00 84.12 84 ILE A CA 1
ATOM 637 C C . ILE A 1 84 ? 13.944 -3.501 -10.207 1.00 84.12 84 ILE A C 1
ATOM 639 O O . ILE A 1 84 ? 14.485 -2.507 -10.700 1.00 84.12 84 ILE A O 1
ATOM 643 N N . SER A 1 85 ? 14.663 -4.586 -9.909 1.00 81.94 85 SER A N 1
ATOM 644 C CA . SER A 1 85 ? 16.106 -4.685 -10.125 1.00 81.94 85 SER A CA 1
ATOM 645 C C . SER A 1 85 ? 16.473 -4.709 -11.610 1.00 81.94 85 SER A C 1
ATOM 647 O O . SER A 1 85 ? 17.501 -4.144 -12.001 1.00 81.94 85 SER A O 1
ATOM 649 N N . SER A 1 86 ? 15.624 -5.302 -12.450 1.00 83.69 86 SER A N 1
ATOM 650 C CA . SER A 1 86 ? 15.780 -5.305 -13.906 1.00 83.69 86 SER A CA 1
ATOM 651 C C . SER A 1 86 ? 15.509 -3.918 -14.477 1.00 83.69 86 SER A C 1
ATOM 653 O O . SER A 1 86 ? 16.320 -3.407 -15.250 1.00 83.69 86 SER A O 1
ATOM 655 N N . VAL A 1 87 ? 14.445 -3.257 -14.011 1.00 84.19 87 VAL A N 1
ATOM 656 C CA . VAL A 1 87 ? 14.114 -1.877 -14.403 1.00 84.19 87 VAL A CA 1
ATOM 657 C C . VAL A 1 87 ? 15.249 -0.918 -14.033 1.00 84.19 87 VAL A C 1
ATOM 659 O O . VAL A 1 87 ? 15.724 -0.146 -14.866 1.00 84.19 87 VAL A O 1
ATOM 662 N N . LYS A 1 88 ? 15.785 -1.024 -12.811 1.00 85.94 88 LYS A N 1
ATOM 663 C CA . LYS A 1 88 ? 16.925 -0.215 -12.350 1.00 85.94 88 LYS A CA 1
ATOM 664 C C . LYS A 1 88 ? 18.171 -0.409 -13.219 1.00 85.94 88 LYS A C 1
ATOM 666 O O . LYS A 1 88 ? 18.878 0.561 -13.506 1.00 85.94 88 LYS A O 1
ATOM 671 N N . LYS A 1 89 ? 18.462 -1.647 -13.634 1.00 89.56 89 LYS A N 1
ATOM 672 C CA . LYS A 1 89 ? 19.580 -1.945 -14.547 1.00 89.56 89 LYS A CA 1
ATOM 673 C C . LYS A 1 89 ? 19.365 -1.295 -15.912 1.00 89.56 89 LYS A C 1
ATOM 675 O O . LYS A 1 89 ? 20.295 -0.661 -16.406 1.00 89.56 89 LYS A O 1
ATOM 680 N N . LEU A 1 90 ? 18.154 -1.397 -16.459 1.00 88.88 90 LEU A N 1
ATOM 681 C CA . LEU A 1 90 ? 17.786 -0.832 -17.756 1.00 88.88 90 LEU A CA 1
ATOM 682 C C . LEU A 1 90 ? 17.909 0.699 -17.777 1.00 88.88 90 LEU A C 1
ATOM 684 O O . LEU A 1 90 ? 18.515 1.262 -18.686 1.00 88.88 90 LEU A O 1
ATOM 688 N N . ILE A 1 91 ? 17.434 1.379 -16.731 1.00 90.19 91 ILE A N 1
ATOM 689 C CA . ILE A 1 91 ? 17.590 2.836 -16.589 1.00 90.19 91 ILE A CA 1
ATOM 690 C C . ILE A 1 91 ? 19.075 3.217 -16.520 1.00 90.19 91 ILE A C 1
ATOM 692 O O . ILE A 1 91 ? 19.509 4.187 -17.144 1.00 90.19 91 ILE A O 1
ATOM 696 N N . LYS A 1 92 ? 19.888 2.443 -15.789 1.00 91.81 92 LYS A N 1
ATOM 697 C CA . LYS A 1 92 ? 21.329 2.703 -15.665 1.00 91.81 92 LYS A CA 1
ATOM 698 C C . LYS A 1 92 ? 22.064 2.526 -16.998 1.00 91.81 92 LYS A C 1
ATOM 700 O O . LYS A 1 92 ? 22.953 3.326 -17.296 1.00 91.81 92 LYS A O 1
ATOM 705 N N . SER A 1 93 ? 21.725 1.502 -17.786 1.00 90.94 93 SER A N 1
ATOM 706 C CA . SER A 1 93 ? 22.302 1.310 -19.122 1.00 90.94 93 SER A CA 1
ATOM 707 C C . SER A 1 93 ? 21.872 2.414 -20.081 1.00 90.94 93 SER A C 1
ATOM 709 O O . SER A 1 93 ? 22.743 3.012 -20.707 1.00 90.94 93 SER A O 1
ATOM 711 N N . ALA A 1 94 ? 20.582 2.764 -20.108 1.00 90.00 94 ALA A N 1
ATOM 712 C CA . ALA A 1 94 ? 20.061 3.844 -20.944 1.00 90.00 94 ALA A CA 1
ATOM 713 C C . ALA A 1 94 ? 20.740 5.186 -20.623 1.00 90.00 94 ALA A C 1
ATOM 715 O O . ALA A 1 94 ? 21.240 5.859 -21.518 1.00 90.00 94 ALA A O 1
ATOM 716 N N . ASN A 1 95 ? 20.881 5.538 -19.339 1.00 91.00 95 ASN A N 1
ATOM 717 C CA . ASN A 1 95 ? 21.577 6.761 -18.921 1.00 91.00 95 ASN A CA 1
ATOM 718 C C . ASN A 1 95 ? 23.050 6.775 -19.375 1.00 91.00 95 ASN A C 1
ATOM 720 O O . ASN A 1 95 ? 23.567 7.803 -19.812 1.00 91.00 95 ASN A O 1
ATOM 724 N N . LYS A 1 96 ? 23.735 5.623 -19.312 1.00 91.56 96 LYS A N 1
ATOM 725 C CA . LYS A 1 96 ? 25.117 5.489 -19.796 1.00 91.56 96 LYS A CA 1
ATOM 726 C C . LYS A 1 96 ? 25.206 5.670 -21.312 1.00 91.56 96 LYS A C 1
ATOM 728 O O . LYS A 1 96 ? 26.180 6.252 -21.781 1.00 91.56 96 LYS A O 1
ATOM 733 N N . GLU A 1 97 ? 24.241 5.162 -22.070 1.00 90.38 97 GLU A N 1
ATOM 734 C CA . GLU A 1 97 ? 24.183 5.326 -23.525 1.00 90.38 97 GLU A CA 1
ATOM 735 C C . GLU A 1 97 ? 23.867 6.764 -23.928 1.00 90.38 97 GLU A C 1
ATOM 737 O O . GLU A 1 97 ? 24.609 7.327 -24.729 1.00 90.38 97 GLU A O 1
ATOM 742 N N . MET A 1 98 ? 22.876 7.398 -23.297 1.00 88.38 98 MET A N 1
ATOM 743 C CA . MET A 1 98 ? 22.560 8.815 -23.512 1.00 88.38 98 MET A CA 1
ATOM 744 C C . MET A 1 98 ? 23.788 9.700 -23.268 1.00 88.38 98 MET A C 1
ATOM 746 O O . MET A 1 98 ? 24.172 10.473 -24.136 1.00 88.38 98 MET A O 1
ATOM 750 N N . LYS A 1 99 ? 24.516 9.485 -22.162 1.00 89.19 99 LYS A N 1
ATOM 751 C CA . LYS A 1 99 ? 25.769 10.211 -21.882 1.00 89.19 99 LYS A CA 1
ATOM 752 C C . LYS A 1 99 ? 26.847 10.015 -22.948 1.00 89.19 99 LYS A C 1
ATOM 754 O O . LYS A 1 99 ? 27.619 10.936 -23.203 1.00 89.19 99 LYS A O 1
ATOM 759 N N . LYS A 1 100 ? 26.947 8.826 -23.555 1.00 87.88 100 LYS A N 1
ATOM 760 C CA . LYS A 1 100 ? 27.899 8.576 -24.653 1.00 87.88 100 LYS A CA 1
ATOM 761 C C . LYS A 1 100 ? 27.504 9.325 -25.924 1.00 87.88 100 LYS A C 1
ATOM 763 O O . LYS A 1 1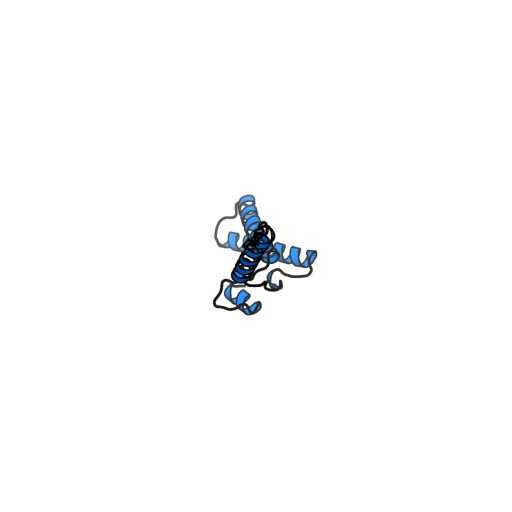00 ? 28.397 9.756 -26.644 1.00 87.88 100 LYS A O 1
ATOM 768 N N . LEU A 1 101 ? 26.205 9.448 -26.195 1.00 84.31 101 LEU A N 1
ATOM 769 C CA . LEU A 1 101 ? 25.676 10.182 -27.345 1.00 84.31 101 LEU A CA 1
ATOM 770 C C . LEU A 1 101 ? 25.811 11.703 -27.162 1.00 84.31 101 LEU A C 1
ATOM 772 O O . LEU A 1 101 ? 26.175 12.385 -28.114 1.00 84.31 101 LEU A O 1
ATOM 776 N N . ASP A 1 102 ? 25.619 12.203 -25.937 1.00 84.88 102 ASP A N 1
ATOM 777 C CA . ASP A 1 102 ? 25.778 13.623 -25.578 1.00 84.88 102 ASP A CA 1
ATOM 778 C C . ASP A 1 102 ? 27.249 14.063 -25.463 1.00 84.88 102 ASP A C 1
ATOM 780 O O . ASP A 1 102 ? 27.560 15.255 -25.460 1.00 84.88 102 ASP A O 1
ATOM 784 N N . SER A 1 103 ? 28.186 13.115 -25.369 1.00 78.94 103 SER A N 1
ATOM 785 C CA . SER A 1 103 ? 29.617 13.425 -25.332 1.00 78.94 103 SER A CA 1
ATOM 786 C C . SER A 1 103 ? 30.086 13.919 -26.709 1.00 78.94 103 SER A C 1
ATOM 788 O O . SER A 1 103 ? 29.899 13.209 -27.702 1.00 78.94 103 SER A O 1
ATOM 790 N N . PRO A 1 104 ? 30.753 15.085 -26.817 1.00 70.31 104 PRO A N 1
ATOM 791 C CA . PRO A 1 104 ? 31.205 15.591 -28.107 1.00 70.31 104 PRO A CA 1
ATOM 792 C C . PRO A 1 104 ? 32.185 14.601 -28.749 1.00 70.31 104 PRO A C 1
ATOM 794 O O . PRO A 1 104 ? 33.180 14.202 -28.137 1.00 70.31 104 PRO A O 1
ATOM 797 N N . LYS A 1 105 ? 31.916 14.200 -30.002 1.00 62.75 105 LYS A N 1
ATOM 798 C CA . LYS A 1 105 ? 32.830 13.364 -30.799 1.00 62.75 105 LYS A CA 1
ATOM 799 C C . LYS A 1 105 ? 34.212 14.019 -30.804 1.00 62.75 105 LYS A C 1
ATOM 801 O O . LYS A 1 105 ? 34.399 15.079 -31.402 1.00 62.75 105 LYS A O 1
ATOM 806 N N . LYS A 1 106 ? 35.190 13.373 -30.162 1.00 55.94 106 LYS A N 1
ATOM 807 C CA . LYS A 1 106 ? 36.602 13.766 -30.213 1.00 55.94 106 LYS A CA 1
ATOM 808 C C . LYS A 1 106 ? 37.004 13.828 -31.691 1.00 55.94 106 LYS A C 1
ATOM 810 O O . LYS A 1 106 ? 37.037 12.793 -32.355 1.00 55.94 106 LYS A O 1
ATOM 815 N N . LYS A 1 107 ? 37.239 15.035 -32.227 1.00 48.66 107 LYS A N 1
ATOM 816 C CA . LYS A 1 107 ? 37.762 15.225 -33.588 1.00 48.66 107 LYS A CA 1
ATOM 817 C C . LYS A 1 107 ? 39.053 14.415 -33.688 1.00 48.66 107 LYS A C 1
ATOM 819 O O . LYS A 1 107 ? 40.035 14.737 -33.027 1.00 48.66 107 LYS A O 1
ATOM 824 N N . ILE A 1 108 ? 39.035 13.344 -34.477 1.00 50.97 108 ILE A N 1
ATOM 825 C CA . ILE A 1 108 ? 40.235 12.587 -34.826 1.00 50.97 108 ILE A CA 1
ATOM 826 C C . ILE A 1 108 ? 41.065 13.521 -35.709 1.00 50.97 108 ILE A C 1
ATOM 828 O O . ILE A 1 108 ? 40.789 13.674 -36.899 1.00 50.97 108 ILE A O 1
ATOM 832 N N . SER A 1 109 ? 42.035 14.210 -35.111 1.00 44.00 109 SER A N 1
ATOM 833 C CA . SER A 1 109 ? 43.046 14.970 -35.834 1.00 44.00 109 SER A CA 1
ATOM 834 C C . SER A 1 109 ? 43.883 13.981 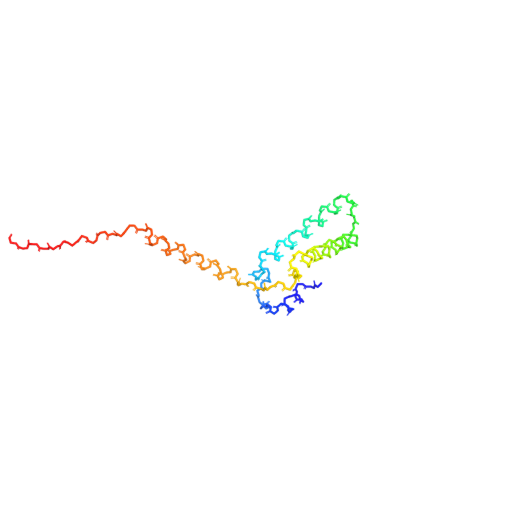-36.642 1.00 44.00 109 SER A C 1
ATOM 836 O O . SER A 1 109 ? 44.755 13.304 -36.100 1.00 44.00 109 SER A O 1
ATOM 838 N N . LYS A 1 110 ? 43.593 13.858 -37.941 1.00 46.09 110 LYS A N 1
ATOM 839 C CA . LYS A 1 110 ? 44.481 13.189 -38.895 1.00 46.09 110 LYS A CA 1
ATOM 840 C C . LYS A 1 110 ? 45.751 14.037 -39.023 1.00 46.09 110 LYS A C 1
ATOM 842 O O . LYS A 1 110 ? 45.798 14.937 -39.853 1.00 46.09 110 LYS A O 1
ATOM 847 N N . SER A 1 111 ? 46.777 13.753 -38.224 1.00 44.50 111 SER A N 1
ATOM 848 C CA . SER A 1 111 ? 48.149 14.155 -38.536 1.00 44.50 111 SER A CA 1
ATOM 849 C C . SER A 1 111 ? 48.652 13.273 -39.681 1.00 44.50 111 SER A C 1
ATOM 851 O O . SER A 1 111 ? 49.300 12.248 -39.481 1.00 44.50 111 SER A O 1
ATOM 853 N N . LYS A 1 112 ? 48.305 13.635 -40.921 1.00 44.19 112 LYS A N 1
ATOM 854 C CA . LYS A 1 112 ? 49.047 13.125 -42.075 1.00 44.19 112 LYS A CA 1
ATOM 855 C C . LYS A 1 112 ? 50.392 13.848 -42.104 1.00 44.19 112 LYS A C 1
ATOM 857 O O . LYS A 1 112 ? 50.441 15.041 -42.376 1.00 44.19 112 LYS A O 1
ATOM 862 N N . LYS A 1 113 ? 51.445 13.086 -41.792 1.00 50.12 113 LYS A N 1
ATOM 863 C CA . LYS A 1 113 ? 52.812 13.240 -42.307 1.00 50.12 113 LYS A CA 1
ATOM 864 C C . LYS A 1 113 ? 52.806 13.949 -43.671 1.00 50.12 113 LYS A C 1
ATOM 866 O O . LYS A 1 113 ? 52.239 13.410 -44.620 1.00 50.12 113 LYS A O 1
ATOM 871 N N . SER A 1 114 ? 53.467 15.095 -43.762 1.00 39.31 114 SER A N 1
ATOM 872 C CA . SER A 1 114 ? 54.070 15.578 -45.003 1.00 39.31 114 SER A CA 1
ATOM 873 C C . SER A 1 114 ? 55.580 15.522 -44.800 1.00 39.31 114 SER A C 1
ATOM 875 O O . SER A 1 114 ? 56.163 16.386 -44.153 1.00 39.31 114 SER A O 1
ATOM 877 N N . GLU A 1 115 ? 56.165 14.420 -45.262 1.00 44.62 115 GLU A N 1
ATOM 878 C CA . GLU A 1 115 ? 57.563 14.372 -45.679 1.00 44.62 115 GLU A CA 1
ATOM 879 C C . GLU A 1 115 ? 57.693 15.287 -46.902 1.00 44.62 115 GLU A C 1
ATOM 881 O O . GLU A 1 115 ? 56.957 15.080 -47.869 1.00 44.62 115 GLU A O 1
ATOM 886 N N . LEU A 1 116 ? 58.548 16.309 -46.804 1.00 38.03 116 LEU A N 1
ATOM 887 C CA . LEU A 1 116 ? 59.412 16.886 -47.847 1.00 38.03 116 LEU A CA 1
ATOM 888 C C . LEU A 1 116 ? 60.166 18.088 -47.270 1.00 38.03 116 LEU A C 1
ATOM 890 O O . LEU A 1 116 ? 59.497 18.987 -46.714 1.00 38.03 116 LEU A O 1
#